Protein AF-A0A8D2EGF4-F1 (afdb_monomer)

Structure (mmCIF, N/CA/C/O backbone):
data_AF-A0A8D2EGF4-F1
#
_entry.id   AF-A0A8D2EGF4-F1
#
loop_
_atom_site.group_PDB
_atom_site.id
_atom_site.type_symbol
_atom_site.label_atom_id
_atom_site.label_alt_id
_atom_site.label_comp_id
_atom_site.label_asym_id
_atom_site.label_entity_id
_atom_site.label_seq_id
_atom_site.pdbx_PDB_ins_code
_atom_site.Cartn_x
_atom_site.Cartn_y
_atom_sit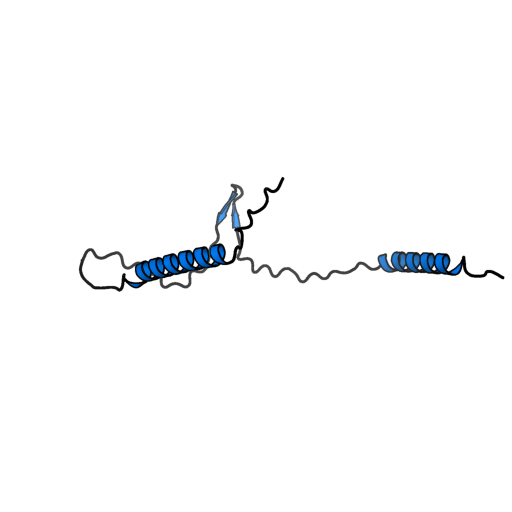e.Cartn_z
_atom_site.occupancy
_atom_site.B_iso_or_equiv
_atom_site.auth_seq_id
_atom_site.auth_comp_id
_atom_site.auth_asym_id
_atom_site.auth_atom_id
_atom_site.pdbx_PDB_model_num
ATOM 1 N N . MET A 1 1 ? 40.055 16.954 -47.956 1.00 36.88 1 MET A N 1
ATOM 2 C CA . MET A 1 1 ? 40.302 15.577 -47.467 1.00 36.88 1 MET A CA 1
ATOM 3 C C . MET A 1 1 ? 39.414 15.305 -46.254 1.00 36.88 1 MET A C 1
ATOM 5 O O . MET A 1 1 ? 39.723 15.766 -45.166 1.00 36.88 1 MET A O 1
ATOM 9 N N . ALA A 1 2 ? 38.279 14.625 -46.440 1.00 45.50 2 ALA A N 1
ATOM 10 C CA . ALA A 1 2 ? 37.296 14.363 -45.385 1.00 45.50 2 ALA A CA 1
ATOM 11 C C . ALA A 1 2 ? 37.440 12.921 -44.859 1.00 45.50 2 ALA A C 1
ATOM 13 O O . ALA A 1 2 ? 36.953 11.975 -45.468 1.00 45.50 2 ALA A O 1
ATOM 14 N N . ARG A 1 3 ? 38.132 12.740 -43.727 1.00 55.69 3 ARG A N 1
ATOM 15 C CA . ARG A 1 3 ? 38.273 11.448 -43.023 1.00 55.69 3 ARG A CA 1
ATOM 16 C C . ARG A 1 3 ? 37.554 11.492 -41.672 1.00 55.69 3 ARG A C 1
ATOM 18 O O . ARG A 1 3 ? 38.201 11.510 -40.631 1.00 55.69 3 ARG A O 1
ATOM 25 N N . ARG A 1 4 ? 36.220 11.557 -41.662 1.00 57.72 4 ARG A N 1
ATOM 26 C CA . ARG A 1 4 ? 35.423 11.547 -40.413 1.00 57.72 4 ARG A CA 1
ATOM 27 C C . ARG A 1 4 ? 34.019 10.935 -40.587 1.00 57.72 4 ARG A C 1
ATOM 29 O O . ARG A 1 4 ? 33.061 11.454 -40.043 1.00 57.72 4 ARG A O 1
ATOM 36 N N . VAL A 1 5 ? 33.865 9.846 -41.346 1.00 54.44 5 VAL A N 1
ATOM 37 C CA . VAL A 1 5 ? 32.563 9.127 -41.439 1.00 54.44 5 VAL A CA 1
ATOM 38 C C . VAL A 1 5 ? 32.660 7.652 -41.009 1.00 54.44 5 VAL A C 1
ATOM 40 O O . VAL A 1 5 ? 31.657 7.042 -40.656 1.00 54.44 5 VAL A O 1
ATOM 43 N N . GLY A 1 6 ? 33.869 7.084 -40.926 1.00 60.53 6 GLY A N 1
ATOM 44 C CA . GLY A 1 6 ? 34.075 5.698 -40.475 1.00 60.53 6 GLY A CA 1
ATOM 45 C C . GLY A 1 6 ? 34.224 5.526 -38.959 1.00 60.53 6 GLY A C 1
ATOM 46 O O . GLY A 1 6 ? 33.801 4.515 -38.417 1.00 60.53 6 GLY A O 1
ATOM 47 N N . GLY A 1 7 ? 34.784 6.518 -38.255 1.00 65.44 7 GLY A N 1
ATOM 48 C CA . GLY A 1 7 ? 35.159 6.377 -36.840 1.00 65.44 7 GLY A CA 1
ATOM 49 C C . GLY A 1 7 ? 33.972 6.136 -35.906 1.00 65.44 7 GLY A C 1
ATOM 50 O O . GLY A 1 7 ? 34.000 5.202 -35.122 1.00 65.44 7 GLY A O 1
ATOM 51 N N . ALA A 1 8 ? 32.896 6.916 -36.035 1.00 71.69 8 ALA A N 1
ATOM 52 C CA . ALA A 1 8 ? 31.716 6.769 -35.178 1.00 71.69 8 ALA A CA 1
ATOM 53 C C . ALA A 1 8 ? 30.993 5.424 -35.379 1.00 71.69 8 ALA A C 1
ATOM 55 O O . ALA A 1 8 ? 30.548 4.814 -34.411 1.00 71.69 8 ALA A O 1
ATOM 56 N N . ARG A 1 9 ? 30.928 4.924 -36.623 1.00 79.81 9 ARG A N 1
ATOM 57 C CA . ARG A 1 9 ? 30.349 3.605 -36.930 1.00 79.81 9 ARG A CA 1
ATOM 58 C C . ARG A 1 9 ? 31.208 2.467 -36.385 1.00 79.81 9 ARG A C 1
ATOM 60 O O . ARG A 1 9 ? 30.665 1.523 -35.827 1.00 79.81 9 ARG A O 1
ATOM 67 N N . LEU A 1 10 ? 32.532 2.577 -36.502 1.00 83.44 10 LEU A N 1
ATOM 68 C CA . LEU A 1 10 ? 33.465 1.596 -35.944 1.00 83.44 10 LEU A CA 1
ATOM 69 C C . LEU A 1 10 ? 33.409 1.571 -34.413 1.00 83.44 10 LEU A C 1
ATOM 71 O O . LEU A 1 10 ? 33.353 0.495 -33.832 1.00 83.44 10 LEU A O 1
ATOM 75 N N . LEU A 1 11 ? 33.351 2.737 -33.764 1.00 85.50 11 LEU A N 1
ATOM 76 C CA . LEU A 1 11 ? 33.212 2.844 -32.308 1.00 85.50 11 LEU A CA 1
ATOM 77 C C . LEU A 1 11 ? 31.878 2.270 -31.820 1.00 85.50 11 LEU A C 1
ATOM 79 O O . LEU A 1 11 ? 31.856 1.522 -30.850 1.00 85.50 11 LEU A O 1
ATOM 83 N N . SER A 1 12 ? 30.779 2.572 -32.514 1.00 85.44 12 SER A N 1
ATOM 84 C CA . SER A 1 12 ? 29.458 2.019 -32.197 1.00 85.44 12 SER A CA 1
ATOM 85 C C . SER A 1 12 ? 29.416 0.499 -32.380 1.00 85.44 12 SER A C 1
ATOM 87 O O . SER A 1 12 ? 28.913 -0.203 -31.507 1.00 85.44 12 SER A O 1
ATOM 89 N N . SER A 1 13 ? 30.002 -0.018 -33.463 1.00 88.50 13 SER A N 1
ATOM 90 C CA . SER A 1 13 ? 30.112 -1.459 -33.699 1.00 88.50 13 SER A CA 1
ATOM 91 C C . SER A 1 13 ? 30.983 -2.149 -32.649 1.00 88.50 13 SER A C 1
ATOM 93 O O . SER A 1 13 ? 30.640 -3.242 -32.208 1.00 88.50 13 SER A O 1
ATOM 95 N N . LEU A 1 14 ? 32.095 -1.529 -32.247 1.00 90.94 14 LEU A N 1
ATOM 96 C CA . LEU A 1 14 ? 32.994 -2.068 -31.228 1.00 90.94 14 LEU A CA 1
ATOM 97 C C . LEU A 1 14 ? 32.332 -2.075 -29.845 1.00 90.94 14 LEU A C 1
ATOM 99 O O . LEU A 1 14 ? 32.465 -3.050 -29.114 1.00 90.94 14 LEU A O 1
ATOM 103 N N . LEU A 1 15 ? 31.584 -1.021 -29.510 1.00 89.88 15 LEU A N 1
ATOM 104 C CA . LEU A 1 15 ? 30.815 -0.940 -28.270 1.00 89.88 15 LEU A CA 1
ATOM 105 C C . LEU A 1 15 ? 29.725 -2.016 -28.223 1.00 89.88 15 LEU A C 1
ATOM 107 O O . LEU A 1 15 ? 29.614 -2.724 -27.229 1.00 89.88 15 LEU A O 1
ATOM 111 N N . LEU A 1 16 ? 28.961 -2.176 -29.309 1.00 88.12 16 LEU A N 1
ATOM 112 C CA . LEU A 1 16 ? 27.941 -3.221 -29.405 1.00 88.12 16 LEU A CA 1
ATOM 113 C C . LEU A 1 16 ? 28.569 -4.613 -29.257 1.00 88.12 16 LEU A C 1
ATOM 115 O O . LEU A 1 16 ? 28.081 -5.427 -28.480 1.00 88.12 16 LEU A O 1
ATOM 119 N N . PHE A 1 17 ? 29.687 -4.863 -29.941 1.00 87.69 17 PHE A N 1
ATOM 120 C CA . PHE A 1 17 ? 30.429 -6.115 -29.819 1.00 87.69 17 PHE A CA 1
ATOM 121 C C . PHE A 1 17 ? 30.912 -6.373 -28.383 1.00 87.69 17 PHE A C 1
ATOM 123 O O . PHE A 1 17 ? 30.782 -7.491 -27.894 1.00 87.69 17 PHE A O 1
A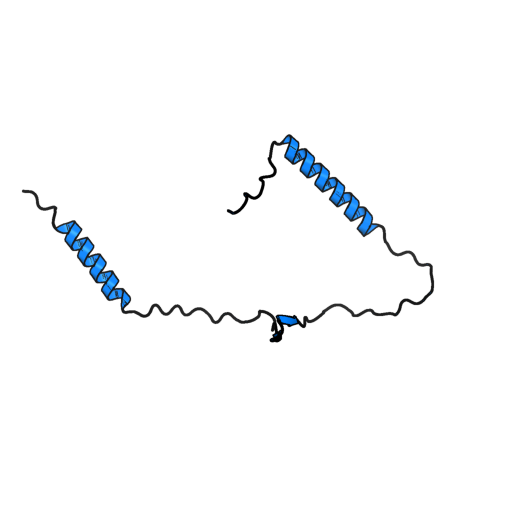TOM 130 N N . ALA A 1 18 ? 31.411 -5.349 -27.685 1.00 86.31 18 ALA A N 1
ATOM 131 C CA . ALA A 1 18 ? 31.839 -5.463 -26.293 1.00 86.31 18 ALA A CA 1
ATOM 132 C C . ALA A 1 18 ? 30.676 -5.793 -25.341 1.00 86.31 18 ALA A C 1
ATOM 134 O O . ALA A 1 18 ? 30.851 -6.616 -24.448 1.00 86.31 18 ALA A O 1
ATOM 135 N N . LEU A 1 19 ? 29.491 -5.202 -25.546 1.00 83.81 19 LEU A N 1
ATOM 136 C CA . LEU A 1 19 ? 28.291 -5.527 -24.765 1.00 83.81 19 LEU A CA 1
ATOM 137 C C . LEU A 1 19 ? 27.855 -6.978 -25.004 1.00 83.81 19 LEU A C 1
ATOM 139 O O . LEU A 1 19 ? 27.660 -7.716 -24.046 1.00 83.81 19 LEU A O 1
ATOM 143 N N . LEU A 1 20 ? 27.782 -7.41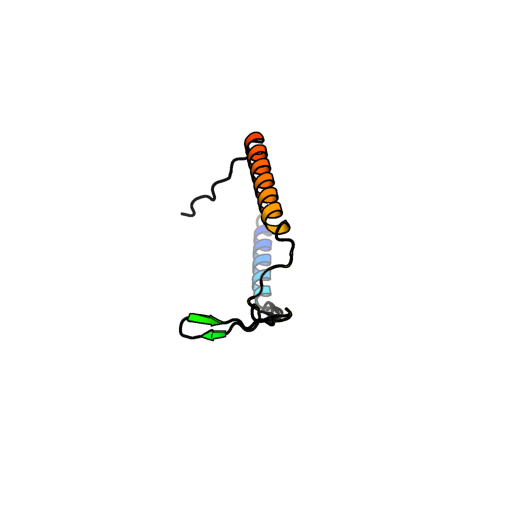6 -26.264 1.00 82.50 20 LEU A N 1
ATOM 144 C CA . LEU A 1 20 ? 27.416 -8.798 -26.599 1.00 82.50 20 LEU A CA 1
ATOM 145 C C . LEU A 1 20 ? 28.438 -9.816 -26.068 1.00 82.50 20 LEU A C 1
ATOM 147 O O . LEU A 1 20 ? 28.058 -10.904 -25.649 1.00 82.50 20 LEU A O 1
ATOM 151 N N . ALA A 1 21 ? 29.726 -9.468 -26.072 1.00 79.94 21 ALA A N 1
ATOM 152 C CA . ALA A 1 21 ? 30.773 -10.300 -25.488 1.00 79.94 21 ALA A CA 1
ATOM 153 C C . ALA A 1 21 ? 30.700 -10.343 -23.948 1.00 79.94 21 ALA A C 1
ATOM 155 O O . ALA A 1 21 ? 31.060 -11.358 -23.352 1.00 79.94 21 ALA A O 1
ATOM 156 N N . ALA A 1 22 ? 30.231 -9.269 -23.304 1.00 73.56 22 ALA A N 1
ATOM 157 C CA . ALA A 1 22 ? 30.065 -9.184 -21.852 1.00 73.56 22 ALA A CA 1
ATOM 158 C C . ALA A 1 22 ? 28.810 -9.919 -21.335 1.00 73.56 22 ALA A C 1
ATOM 160 O O . ALA A 1 22 ? 28.839 -10.442 -20.223 1.00 73.56 22 ALA A O 1
ATOM 161 N N . GLU A 1 23 ? 27.753 -10.034 -22.149 1.00 62.72 23 GLU A N 1
ATOM 162 C CA . GLU A 1 23 ? 26.503 -10.772 -21.853 1.00 62.72 23 GLU A CA 1
ATOM 163 C C . GLU A 1 23 ? 26.694 -12.297 -21.673 1.00 62.72 23 GLU A C 1
ATOM 165 O O . GLU A 1 23 ? 25.748 -13.023 -21.379 1.00 62.72 23 GLU A O 1
ATOM 170 N N . VAL A 1 24 ? 27.919 -12.815 -21.820 1.00 59.03 24 VAL A N 1
ATOM 171 C CA . VAL A 1 24 ? 28.247 -14.231 -21.564 1.00 59.03 24 VAL A CA 1
ATOM 172 C C . VAL A 1 24 ? 28.569 -14.495 -20.084 1.00 59.03 24 VAL A C 1
ATOM 174 O O . VAL A 1 24 ? 28.649 -15.649 -19.662 1.00 59.03 24 VAL A O 1
ATOM 177 N N . ALA A 1 25 ? 28.717 -13.456 -19.257 1.00 61.91 25 ALA A N 1
ATOM 178 C CA . ALA A 1 25 ? 28.828 -13.635 -17.816 1.00 61.91 25 ALA A CA 1
ATOM 179 C C . ALA A 1 25 ? 27.418 -13.746 -17.209 1.00 61.91 25 ALA A C 1
ATOM 181 O O . ALA A 1 25 ? 26.659 -12.779 -17.297 1.00 61.91 25 ALA A O 1
ATOM 182 N N . PRO A 1 26 ? 27.040 -14.875 -16.571 1.00 58.28 26 PRO A N 1
ATOM 183 C CA . PRO A 1 26 ? 25.824 -14.911 -15.778 1.00 58.28 26 PRO A CA 1
ATOM 184 C C . PRO A 1 26 ? 25.990 -13.855 -14.693 1.00 58.28 26 PRO A C 1
ATOM 186 O O . PRO A 1 26 ? 26.836 -13.986 -13.808 1.00 58.28 26 PRO A O 1
ATOM 189 N N . LEU A 1 27 ? 25.228 -12.773 -14.806 1.00 61.19 27 LEU A N 1
ATOM 190 C CA . LEU A 1 27 ? 25.170 -11.735 -13.798 1.00 61.19 27 LEU A CA 1
ATOM 191 C C . LEU A 1 27 ? 24.529 -12.385 -12.574 1.00 61.19 27 LEU A C 1
ATOM 193 O O . LEU A 1 27 ? 23.306 -12.451 -12.458 1.00 61.19 27 LEU A O 1
ATOM 197 N N . SER A 1 28 ? 25.373 -12.982 -11.727 1.00 63.25 28 SER A N 1
ATOM 198 C CA . SER A 1 28 ? 24.983 -13.634 -10.488 1.00 63.25 28 SER A CA 1
ATOM 199 C C . SER A 1 28 ? 24.482 -12.535 -9.566 1.00 63.25 28 SER A C 1
ATOM 201 O O . SER A 1 28 ? 25.225 -11.980 -8.756 1.00 63.25 28 SER A O 1
ATOM 203 N N . TRP A 1 29 ? 23.217 -12.163 -9.748 1.00 63.41 29 TRP A N 1
ATOM 204 C CA . TRP A 1 29 ? 22.445 -11.487 -8.729 1.00 63.41 29 TRP A CA 1
ATOM 205 C C . TRP A 1 29 ? 22.329 -12.480 -7.588 1.00 63.41 29 TRP A C 1
ATOM 207 O O . TRP A 1 29 ? 21.390 -13.270 -7.518 1.00 63.41 29 TRP A O 1
ATOM 217 N N . ASP A 1 30 ? 23.337 -12.464 -6.725 1.00 64.50 30 ASP A N 1
ATOM 218 C CA . ASP A 1 30 ? 23.304 -13.155 -5.452 1.00 64.50 30 ASP A CA 1
ATOM 219 C C . ASP A 1 30 ? 22.365 -12.332 -4.569 1.00 64.50 30 ASP A C 1
ATOM 221 O O . ASP A 1 30 ? 22.758 -11.463 -3.787 1.00 64.50 30 ASP A O 1
ATOM 225 N N . LEU A 1 31 ? 21.071 -12.483 -4.851 1.00 63.75 31 LEU A N 1
ATOM 226 C CA . LEU A 1 31 ? 20.014 -11.869 -4.083 1.00 63.75 31 LEU A CA 1
ATOM 227 C C . LEU A 1 31 ? 20.115 -12.509 -2.698 1.00 63.75 31 LEU A C 1
ATOM 229 O O . LEU A 1 31 ? 19.941 -13.725 -2.602 1.00 63.75 31 LEU A O 1
ATOM 233 N N . PRO A 1 32 ? 20.429 -11.748 -1.632 1.00 64.56 32 PRO A N 1
ATOM 234 C CA . PRO A 1 32 ? 20.472 -12.336 -0.309 1.00 64.56 32 PRO A CA 1
ATOM 235 C C . PRO A 1 32 ? 19.099 -12.940 -0.051 1.00 64.56 32 PRO A C 1
ATOM 237 O O . PRO A 1 32 ? 18.092 -12.232 -0.152 1.00 64.56 32 PRO A O 1
ATOM 240 N N . GLU A 1 33 ? 19.087 -14.247 0.227 1.00 61.41 33 GLU A N 1
ATOM 241 C CA . GLU A 1 33 ? 17.899 -15.022 0.574 1.00 61.41 33 GLU A CA 1
ATOM 242 C C . GLU A 1 33 ? 16.981 -14.129 1.415 1.00 61.41 33 GLU A C 1
ATOM 244 O O . GLU A 1 33 ? 17.434 -13.640 2.463 1.00 61.41 33 GLU A O 1
ATOM 249 N N . PRO A 1 34 ? 15.743 -13.830 0.969 1.00 60.84 34 PRO A N 1
ATOM 250 C CA . PRO A 1 34 ? 14.835 -13.010 1.745 1.00 60.84 34 PRO A CA 1
ATOM 251 C C . PRO A 1 34 ? 14.618 -13.746 3.059 1.00 60.84 34 PRO A C 1
ATOM 253 O O . PRO A 1 34 ? 13.870 -14.720 3.120 1.00 60.84 34 PRO A O 1
ATOM 256 N N . ARG A 1 35 ? 15.345 -13.320 4.104 1.00 55.88 35 ARG A N 1
ATOM 257 C CA . ARG A 1 35 ? 15.291 -13.893 5.447 1.00 55.88 35 ARG A CA 1
ATOM 258 C C . ARG A 1 35 ? 13.844 -13.780 5.861 1.00 55.88 35 ARG A C 1
ATOM 260 O O . ARG A 1 35 ? 13.379 -12.704 6.228 1.00 55.88 35 ARG A O 1
ATOM 267 N N . ASN A 1 36 ? 13.143 -14.894 5.713 1.00 56.19 36 ASN A N 1
ATOM 268 C CA . ASN A 1 36 ? 11.708 -15.027 5.834 1.00 56.19 36 ASN A CA 1
ATOM 269 C C . ASN A 1 36 ? 11.324 -14.901 7.315 1.00 56.19 36 ASN A C 1
ATOM 271 O O . ASN A 1 36 ? 10.955 -15.860 7.985 1.00 56.19 36 ASN A O 1
ATOM 275 N N . GLN A 1 37 ? 11.493 -13.691 7.845 1.00 55.03 37 GLN A N 1
ATOM 276 C CA . GLN A 1 37 ? 10.969 -13.227 9.122 1.00 55.03 37 GLN A CA 1
ATOM 277 C C . GLN A 1 37 ? 9.545 -12.678 8.945 1.00 55.03 37 GLN A C 1
ATOM 279 O O . GLN A 1 37 ? 8.995 -12.079 9.866 1.00 55.03 37 GLN A O 1
ATOM 284 N N . ALA A 1 38 ? 8.920 -12.881 7.780 1.00 54.09 38 ALA A N 1
ATOM 285 C CA . ALA A 1 38 ? 7.485 -12.712 7.638 1.00 54.09 38 ALA A CA 1
ATOM 286 C C . ALA A 1 38 ? 6.829 -13.835 8.454 1.00 54.09 38 ALA A C 1
ATOM 288 O O . ALA A 1 38 ? 6.829 -14.999 8.055 1.00 54.09 38 ALA A O 1
ATOM 289 N N . GLY A 1 39 ? 6.369 -13.496 9.662 1.00 57.84 39 GLY A N 1
ATOM 290 C CA . GLY A 1 39 ? 5.848 -14.448 10.640 1.00 57.84 39 GLY A CA 1
ATOM 291 C C . GLY A 1 39 ? 4.900 -15.452 9.993 1.00 57.84 39 GLY A C 1
ATOM 292 O O . GLY A 1 39 ? 3.876 -15.053 9.466 1.00 57.84 39 GLY A O 1
ATOM 293 N N . LYS A 1 40 ? 5.283 -16.734 10.021 1.00 62.22 40 LYS A N 1
ATOM 294 C CA . LYS A 1 40 ? 4.627 -17.924 9.447 1.00 62.22 40 LYS A CA 1
ATOM 295 C C . LYS A 1 40 ? 3.114 -17.768 9.219 1.00 62.22 40 LYS A C 1
ATOM 297 O O . LYS A 1 40 ? 2.306 -18.238 10.021 1.00 62.22 40 LYS A O 1
ATOM 302 N N . ILE A 1 41 ? 2.732 -17.147 8.106 1.00 63.56 41 ILE A N 1
ATOM 303 C CA . ILE A 1 41 ? 1.334 -17.009 7.710 1.00 63.56 41 ILE A CA 1
ATOM 304 C C . ILE A 1 41 ? 0.918 -18.343 7.090 1.00 63.56 41 ILE A C 1
ATOM 306 O O . ILE A 1 41 ? 1.364 -18.700 6.000 1.00 63.56 41 ILE A O 1
ATOM 310 N N . ARG A 1 42 ? 0.098 -19.123 7.803 1.00 65.88 42 ARG A N 1
ATOM 311 C CA . ARG A 1 42 ? -0.453 -20.378 7.274 1.00 65.88 42 ARG A CA 1
ATOM 312 C C . ARG A 1 42 ? -1.770 -20.076 6.565 1.00 65.88 42 ARG A C 1
ATOM 314 O O . ARG A 1 42 ? -2.720 -19.608 7.191 1.00 65.88 42 ARG A O 1
ATOM 321 N N . VAL A 1 43 ? -1.822 -20.367 5.269 1.00 64.25 43 VAL A N 1
ATOM 322 C CA . VAL A 1 43 ? -3.029 -20.234 4.443 1.00 64.25 43 VAL A CA 1
ATOM 323 C C . VAL A 1 43 ? -3.702 -21.603 4.343 1.00 64.25 43 VAL A C 1
ATOM 325 O O . VAL A 1 43 ? -3.068 -22.578 3.943 1.00 64.25 43 VAL A O 1
ATOM 328 N N . HIS A 1 44 ? -4.977 -21.701 4.720 1.00 71.62 44 HIS A N 1
ATOM 329 C CA . HIS A 1 44 ? -5.765 -22.918 4.515 1.00 71.62 44 HIS A CA 1
ATOM 330 C C . HIS A 1 44 ? -6.258 -22.979 3.053 1.00 71.62 44 HIS A C 1
ATOM 332 O O . HIS A 1 44 ? -6.680 -21.945 2.537 1.00 71.62 44 HIS A O 1
ATOM 338 N N . PRO A 1 45 ? -6.343 -24.151 2.389 1.00 73.25 45 PRO A N 1
ATOM 339 C CA . PRO A 1 45 ? -6.812 -24.280 0.994 1.00 73.25 45 PRO A CA 1
ATOM 340 C C . PRO A 1 45 ? -8.260 -23.811 0.733 1.00 73.25 45 PRO A C 1
ATOM 342 O O . PRO A 1 45 ? -8.699 -23.758 -0.406 1.00 73.25 45 PRO A O 1
ATOM 345 N N . ARG A 1 46 ? -9.003 -23.440 1.785 1.00 79.94 46 ARG A N 1
ATOM 346 C CA . ARG A 1 46 ? -10.330 -22.795 1.702 1.00 79.94 46 ARG A CA 1
ATOM 347 C C . ARG A 1 46 ? -10.253 -21.260 1.636 1.00 79.94 46 ARG A C 1
ATOM 349 O O . ARG A 1 46 ? -11.283 -20.608 1.712 1.00 79.94 46 ARG A O 1
ATOM 356 N N . GLY A 1 47 ? -9.049 -20.690 1.577 1.00 79.94 47 GLY A N 1
ATOM 357 C CA . GLY A 1 47 ? -8.813 -19.243 1.591 1.00 79.94 47 GLY A CA 1
ATOM 358 C C . GLY A 1 47 ? -8.768 -18.608 2.986 1.00 79.94 47 GLY A C 1
ATOM 359 O O . GLY A 1 47 ? -8.537 -17.410 3.098 1.00 79.94 47 GLY A O 1
ATOM 360 N N . ASN A 1 48 ? -8.946 -19.383 4.062 1.00 77.56 48 ASN A N 1
ATOM 361 C CA . ASN A 1 48 ? -8.923 -18.838 5.420 1.00 77.56 48 ASN A CA 1
ATOM 362 C C . ASN A 1 48 ? -7.484 -18.614 5.900 1.00 77.56 48 ASN A C 1
ATOM 364 O O . ASN A 1 48 ? -6.661 -19.537 5.885 1.00 77.56 48 ASN A O 1
ATOM 368 N N . LEU A 1 49 ? -7.214 -17.397 6.372 1.00 73.38 49 LEU A N 1
ATOM 369 C 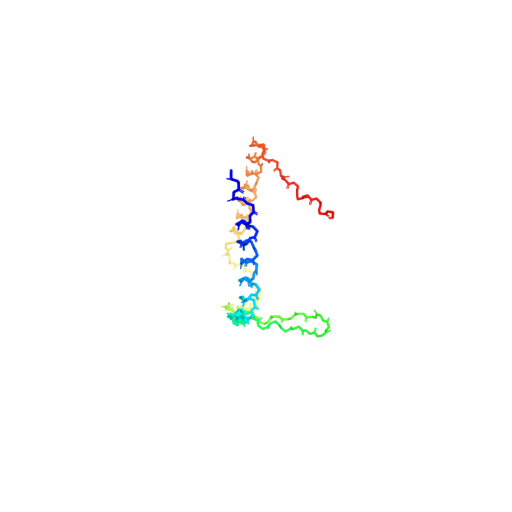CA . LEU A 1 49 ? -5.916 -16.970 6.877 1.00 73.38 49 LEU A CA 1
ATOM 370 C C . LEU A 1 49 ? -5.904 -16.933 8.402 1.00 73.38 49 LEU A C 1
ATOM 372 O O . LEU A 1 49 ? -6.770 -16.306 9.007 1.00 73.38 49 LEU A O 1
ATOM 376 N N . TRP A 1 50 ? -4.901 -17.555 9.020 1.00 65.88 50 TRP A N 1
ATOM 377 C CA . TRP A 1 50 ? -4.709 -17.485 10.467 1.00 65.88 50 TRP A CA 1
ATOM 378 C C . TRP A 1 50 ? -3.264 -17.105 10.774 1.00 65.88 50 TRP A C 1
ATOM 380 O O . TRP A 1 50 ? -2.323 -17.731 10.281 1.00 65.88 50 TRP A O 1
ATOM 390 N N . ALA A 1 51 ? -3.093 -16.081 11.606 1.00 72.19 51 ALA A N 1
ATOM 391 C CA . ALA A 1 51 ? -1.800 -15.641 12.105 1.00 72.19 51 ALA A CA 1
ATOM 392 C C . ALA A 1 51 ? -1.775 -15.818 13.626 1.00 72.19 51 ALA A C 1
ATOM 394 O O . ALA A 1 51 ? -2.588 -15.241 14.346 1.00 72.19 51 ALA A O 1
ATOM 395 N N . THR A 1 52 ? -0.846 -16.630 14.126 1.00 72.50 52 THR A N 1
ATOM 396 C CA . THR A 1 52 ? -0.594 -16.753 15.565 1.00 72.50 52 THR A CA 1
ATOM 397 C C . THR A 1 52 ? 0.503 -15.763 15.941 1.00 72.50 52 THR A C 1
ATOM 399 O O . THR A 1 52 ? 1.672 -15.995 15.638 1.00 72.50 52 THR A O 1
ATOM 402 N N . GLY A 1 53 ? 0.132 -14.645 16.564 1.00 77.19 53 GLY A N 1
ATOM 403 C CA . GLY A 1 53 ? 1.079 -13.678 17.121 1.00 77.19 53 GLY A CA 1
ATOM 404 C C . GLY A 1 53 ? 1.416 -13.994 18.578 1.00 77.19 53 GLY A C 1
ATOM 405 O O . GLY A 1 53 ? 0.569 -14.477 19.330 1.00 77.19 53 GLY A O 1
ATOM 406 N N . HIS A 1 54 ? 2.645 -13.702 19.000 1.00 75.44 54 HIS A N 1
ATOM 407 C CA . HIS A 1 54 ? 3.000 -13.727 20.416 1.00 75.44 54 HIS A CA 1
ATOM 408 C C . HIS A 1 54 ? 2.428 -12.474 21.096 1.00 75.44 54 HIS A C 1
ATOM 410 O O . HIS A 1 54 ? 2.918 -11.365 20.895 1.00 75.44 54 HIS A O 1
ATOM 416 N N . PHE A 1 55 ? 1.348 -12.635 21.864 1.00 72.25 55 PHE A N 1
ATOM 417 C CA . PHE A 1 55 ? 0.769 -11.544 22.645 1.00 72.25 55 PHE A CA 1
ATOM 418 C C . PHE A 1 55 ? 1.586 -11.339 23.927 1.00 72.25 55 PHE A C 1
ATOM 420 O O . PHE A 1 55 ? 1.516 -12.154 24.842 1.00 72.25 55 PHE A O 1
ATOM 427 N N . MET A 1 56 ? 2.341 -10.241 23.988 1.00 68.12 56 MET A N 1
ATOM 428 C CA . MET A 1 56 ? 3.190 -9.861 25.130 1.00 68.12 56 MET A CA 1
ATOM 429 C C . MET A 1 56 ? 2.438 -9.125 26.255 1.00 68.12 56 MET A C 1
ATOM 431 O O . MET A 1 56 ? 3.053 -8.647 27.207 1.00 68.12 56 MET A O 1
ATOM 435 N N . GLY A 1 57 ? 1.112 -8.999 26.166 1.00 77.75 57 GLY A N 1
ATOM 436 C CA . GLY A 1 57 ? 0.312 -8.390 27.226 1.00 77.75 57 GLY A CA 1
ATOM 437 C C . GLY A 1 57 ? 0.075 -9.350 28.394 1.00 77.75 57 GLY A C 1
ATOM 438 O O . GLY A 1 57 ? -0.077 -10.560 28.213 1.00 77.75 57 GLY A O 1
ATOM 439 N N . LYS A 1 58 ? -0.020 -8.809 29.612 1.00 73.88 58 LYS A N 1
ATOM 440 C CA . LYS A 1 58 ? -0.579 -9.538 30.758 1.00 73.88 58 LYS A CA 1
ATOM 441 C C . LYS A 1 58 ? -2.039 -9.853 30.411 1.00 73.88 58 LYS A C 1
ATOM 443 O O . LYS A 1 58 ? -2.845 -8.935 30.288 1.00 73.88 58 LYS A O 1
ATOM 448 N N . LYS A 1 59 ? -2.381 -11.128 30.200 1.00 67.62 59 LYS A N 1
ATOM 449 C CA . LYS A 1 59 ? -3.772 -11.574 30.031 1.00 67.62 59 LYS A CA 1
ATOM 450 C C . LYS A 1 59 ? -4.504 -11.406 31.367 1.00 67.62 59 LYS A C 1
ATOM 452 O O . LYS A 1 59 ? -4.645 -12.367 32.112 1.00 67.62 59 LYS A O 1
ATOM 457 N N . SER A 1 60 ? -4.900 -10.182 31.703 1.00 63.81 60 SER A N 1
ATOM 458 C CA . SER A 1 60 ? -5.817 -9.945 32.813 1.00 63.81 60 SER A CA 1
ATOM 459 C C . SER A 1 60 ? -7.226 -10.237 32.313 1.00 63.81 60 SER A C 1
ATOM 461 O O . SER A 1 60 ? -7.851 -9.409 31.656 1.00 63.81 60 SER A O 1
ATOM 463 N N . LEU A 1 61 ? -7.684 -11.458 32.559 1.00 61.25 61 LEU A N 1
ATOM 464 C CA . LEU A 1 61 ? -9.102 -11.755 32.689 1.00 61.25 61 LEU A CA 1
ATOM 465 C C . LEU A 1 61 ? -9.326 -12.041 34.170 1.00 61.25 61 LEU A C 1
ATOM 467 O O . LEU A 1 61 ? -9.447 -13.190 34.579 1.00 61.25 61 LEU A O 1
ATOM 471 N N . GLU A 1 62 ? -9.322 -10.985 34.980 1.00 63.75 62 GLU A N 1
ATOM 472 C CA . GLU A 1 62 ? -10.180 -11.014 36.160 1.00 63.75 62 GLU A CA 1
ATOM 473 C C . GLU A 1 62 ? -11.617 -10.986 35.615 1.00 63.75 62 GLU A C 1
ATOM 475 O O . GLU A 1 62 ? -11.940 -10.089 34.822 1.00 63.75 62 GLU A O 1
ATOM 480 N N . PRO A 1 63 ? -12.461 -11.991 35.912 1.00 62.16 63 PRO A N 1
ATOM 481 C CA . PRO A 1 63 ? -13.870 -11.907 35.559 1.00 62.16 63 PRO A CA 1
ATOM 482 C C . PRO A 1 63 ? -14.437 -10.627 36.189 1.00 62.16 63 PRO A C 1
ATOM 484 O O . PRO A 1 63 ? -14.068 -10.304 37.316 1.00 62.16 63 PRO A O 1
ATOM 487 N N . PRO A 1 64 ? -15.308 -9.867 35.502 1.00 56.69 64 PRO A N 1
ATOM 488 C CA . PRO A 1 64 ? -15.910 -8.693 36.113 1.00 56.69 64 PRO A CA 1
ATOM 489 C C . PRO A 1 64 ? -16.677 -9.148 37.356 1.00 56.69 64 PRO A C 1
ATOM 491 O O . PRO A 1 64 ? -17.723 -9.791 37.251 1.00 56.69 64 PRO A O 1
ATOM 494 N N . SER A 1 65 ? -16.133 -8.847 38.537 1.00 56.41 65 SER A N 1
ATOM 495 C CA . SER A 1 65 ? -16.876 -9.005 39.774 1.00 56.41 65 SER A CA 1
ATOM 496 C C . SER A 1 65 ? -18.064 -8.035 39.699 1.00 56.41 65 SER A C 1
ATOM 498 O O . SER A 1 65 ? -17.900 -6.872 39.310 1.00 56.41 65 SER A O 1
ATOM 500 N N . PRO A 1 66 ? -19.295 -8.489 39.977 1.00 57.12 66 PRO A N 1
ATOM 501 C CA . PRO A 1 66 ? -20.445 -7.606 39.984 1.00 57.12 66 PRO A CA 1
ATOM 502 C C . PRO A 1 66 ? -20.405 -6.794 41.277 1.00 57.12 66 PRO A C 1
ATOM 504 O O . PRO A 1 66 ? -21.014 -7.166 42.276 1.00 57.12 66 PRO A O 1
ATOM 507 N N . SER A 1 67 ? -19.646 -5.701 41.305 1.00 47.06 67 SER A N 1
ATOM 508 C CA . SER A 1 67 ? -19.708 -4.732 42.401 1.00 47.06 67 SER A CA 1
ATOM 509 C C . SER A 1 67 ? -19.363 -3.327 41.896 1.00 47.06 67 SER A C 1
ATOM 511 O O . SER A 1 67 ? -18.281 -3.122 41.346 1.00 47.06 67 SER A O 1
ATOM 513 N N . PRO A 1 68 ? -20.292 -2.360 42.017 1.00 61.75 68 PRO A N 1
ATOM 514 C CA . PRO A 1 68 ? -20.100 -1.005 41.529 1.00 61.75 68 PRO A CA 1
ATOM 515 C C . PRO A 1 68 ? -19.253 -0.214 42.530 1.00 61.75 68 PRO A C 1
ATOM 517 O O . PRO A 1 68 ? -19.233 -0.550 43.710 1.00 61.75 68 PRO A O 1
ATOM 520 N N . LEU A 1 69 ? -18.680 0.897 42.058 1.00 64.50 69 LEU A N 1
ATOM 521 C CA . LEU A 1 69 ? -18.041 1.970 42.835 1.00 64.50 69 LEU A CA 1
ATOM 522 C C . LEU A 1 69 ? -16.509 1.870 42.950 1.00 64.50 69 LEU A C 1
ATOM 524 O O . LEU A 1 69 ? -15.960 1.116 43.743 1.00 64.50 69 LEU A O 1
ATOM 528 N N . GLY A 1 70 ? -15.822 2.713 42.173 1.00 47.16 70 GLY A N 1
ATOM 529 C CA . GLY A 1 70 ? -14.375 2.904 42.281 1.00 47.16 70 GLY A 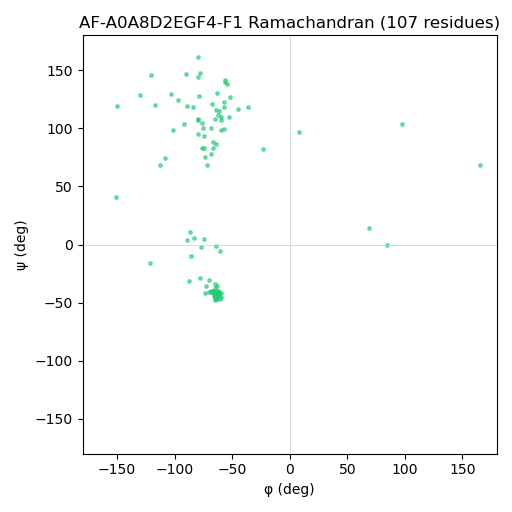CA 1
ATOM 530 C C . GLY A 1 70 ? -13.762 3.622 41.081 1.00 47.16 70 GLY A C 1
ATOM 531 O O . GLY A 1 70 ? -13.068 3.010 40.284 1.00 47.16 70 GLY A O 1
ATOM 532 N N . THR A 1 71 ? -14.081 4.910 40.928 1.00 55.28 71 THR A N 1
ATOM 533 C CA . THR A 1 71 ? -13.293 5.961 40.245 1.00 55.28 71 THR A CA 1
ATOM 534 C C . THR A 1 71 ? -12.032 5.517 39.471 1.00 55.28 71 T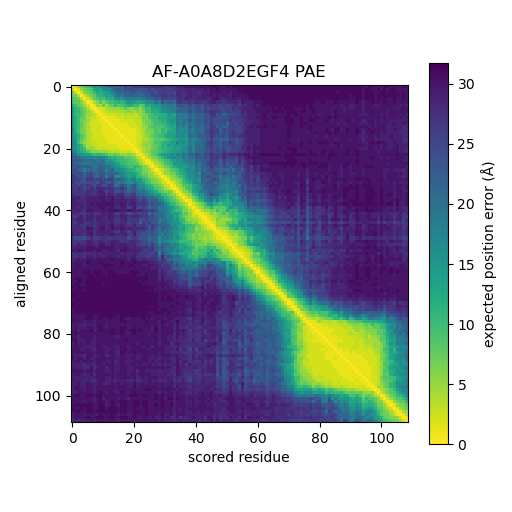HR A C 1
ATOM 536 O O . THR A 1 71 ? -10.945 5.440 40.041 1.00 55.28 71 THR A O 1
ATOM 539 N N . ALA A 1 72 ? -12.150 5.330 38.152 1.00 51.75 72 ALA A N 1
ATOM 540 C CA . ALA A 1 72 ? -11.026 5.233 37.212 1.00 51.75 72 ALA A CA 1
ATOM 541 C C . ALA A 1 72 ? -11.144 6.346 36.145 1.00 51.75 72 ALA A C 1
ATOM 543 O O . ALA A 1 72 ? -12.267 6.725 35.797 1.00 51.75 72 ALA A O 1
ATOM 544 N N . PRO A 1 73 ? -10.032 6.915 35.632 1.00 53.09 73 PRO A N 1
ATOM 545 C CA . PRO A 1 73 ? -10.051 8.127 34.812 1.00 53.09 73 PRO A CA 1
ATOM 546 C C . PRO A 1 73 ? -10.571 7.847 33.393 1.00 53.09 73 PRO A C 1
ATOM 548 O O . PRO A 1 73 ? -9.818 7.693 32.437 1.00 53.09 73 PRO A O 1
ATOM 551 N N . HIS A 1 74 ? -11.895 7.824 33.248 1.00 52.62 74 HIS A N 1
ATOM 552 C CA . HIS A 1 74 ? -12.599 7.825 31.961 1.00 52.62 74 HIS A CA 1
ATOM 553 C C . HIS A 1 74 ? -12.592 9.202 31.266 1.00 52.62 74 HIS A C 1
ATOM 555 O O . HIS A 1 74 ? -13.218 9.367 30.219 1.00 52.62 74 HIS A O 1
ATOM 561 N N . THR A 1 75 ? -11.884 10.185 31.831 1.00 55.47 75 THR A N 1
ATOM 562 C CA . THR A 1 75 ? -11.728 11.540 31.285 1.00 55.47 75 THR A CA 1
ATOM 563 C C . THR A 1 75 ? -10.801 11.564 30.067 1.00 55.47 75 THR A C 1
ATOM 565 O O . THR A 1 75 ? -11.098 12.220 29.077 1.00 55.47 75 THR A O 1
ATOM 568 N N . SER A 1 76 ? -9.747 10.744 30.032 1.00 63.75 76 SER A N 1
ATOM 569 C CA . SER A 1 76 ? -8.696 10.895 29.014 1.00 63.75 76 SER A CA 1
ATOM 570 C C . SER A 1 76 ? -9.154 10.643 27.572 1.00 63.75 76 SER A C 1
ATOM 572 O O . SER A 1 76 ? -8.799 11.407 26.681 1.00 63.75 76 SER A O 1
ATOM 574 N N . LEU A 1 77 ? -9.965 9.611 27.309 1.00 73.31 77 LEU A N 1
ATOM 575 C CA . LEU A 1 77 ? -10.309 9.227 25.932 1.00 73.31 77 LEU A CA 1
ATOM 576 C C . LEU A 1 77 ? -11.294 10.201 25.281 1.00 73.31 77 LEU A C 1
ATOM 578 O O . LEU A 1 77 ? -11.154 10.526 24.100 1.00 73.31 77 LEU A O 1
ATOM 582 N N . ARG A 1 78 ? -12.310 10.654 26.026 1.00 76.75 78 ARG A N 1
ATOM 583 C CA . ARG A 1 78 ? -13.281 11.618 25.492 1.00 76.75 78 ARG A CA 1
ATOM 584 C C . ARG A 1 78 ? -12.641 12.984 25.306 1.00 76.75 78 ARG A C 1
ATOM 586 O O . ARG A 1 78 ? -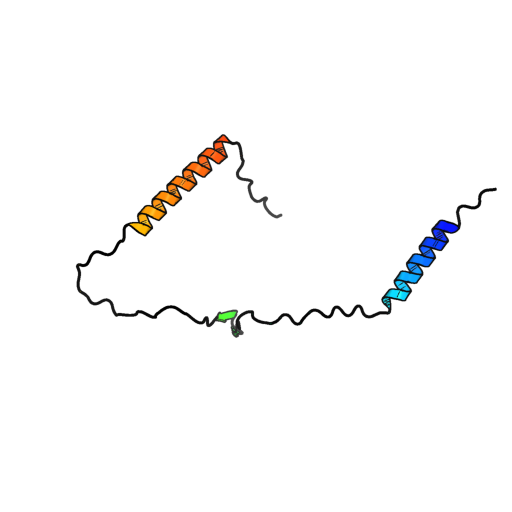12.843 13.574 24.248 1.00 76.75 78 ARG A O 1
ATOM 593 N N . ASP A 1 79 ? -11.811 13.412 26.247 1.00 78.00 79 ASP A N 1
ATOM 594 C CA . ASP A 1 79 ? -11.101 14.686 26.153 1.00 78.00 79 ASP A CA 1
ATOM 595 C C . ASP A 1 79 ? -10.081 14.663 25.003 1.00 78.00 79 ASP A C 1
ATOM 597 O O . ASP A 1 79 ? -10.057 15.578 24.182 1.00 78.00 79 ASP A O 1
ATOM 601 N N . GLN A 1 80 ? -9.349 13.557 24.826 1.00 83.12 80 GLN A N 1
ATOM 602 C CA . GLN A 1 80 ? -8.453 13.355 23.681 1.00 83.12 80 GLN A CA 1
ATOM 603 C C . GLN A 1 80 ? -9.211 13.351 22.346 1.00 83.12 80 GLN A C 1
ATOM 605 O O . GLN A 1 80 ? -8.743 13.917 21.357 1.00 83.12 80 GLN A O 1
ATOM 610 N N . ARG A 1 81 ? -10.396 12.730 22.293 1.00 84.94 81 ARG A N 1
ATOM 611 C CA . ARG A 1 81 ? -11.230 12.717 21.082 1.00 84.94 81 ARG A CA 1
ATOM 612 C C . ARG A 1 81 ? -11.746 14.115 20.741 1.00 84.94 81 ARG A C 1
ATOM 614 O O . ARG A 1 81 ? -11.769 14.477 19.565 1.00 84.94 81 ARG A O 1
ATOM 621 N N . LEU A 1 82 ? -12.145 14.890 21.748 1.00 88.69 82 LEU A N 1
ATOM 622 C CA . LEU A 1 82 ? -12.586 16.273 21.576 1.00 88.69 82 LEU A CA 1
ATOM 623 C C . LEU A 1 82 ? -11.431 17.161 21.104 1.00 88.69 82 LEU A C 1
ATOM 625 O O . LEU A 1 82 ? -11.600 17.897 20.131 1.00 88.69 82 LEU A O 1
ATOM 629 N N . GLN A 1 83 ? -10.249 17.017 21.702 1.00 88.31 83 GLN A N 1
ATOM 630 C CA . GLN A 1 83 ? -9.047 17.746 21.303 1.00 88.31 83 GLN A CA 1
ATOM 631 C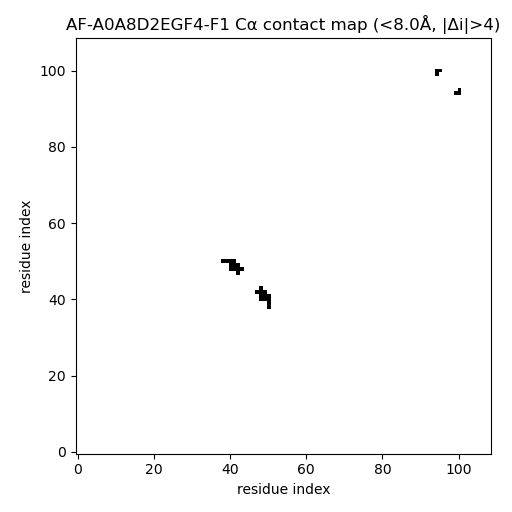 C . GLN A 1 83 ? -8.650 17.443 19.852 1.00 88.31 83 GLN A C 1
ATOM 633 O O . GLN A 1 83 ? -8.471 18.362 19.057 1.00 88.31 83 GLN A O 1
ATOM 638 N N . LEU A 1 84 ? -8.636 16.165 19.460 1.00 89.81 84 LEU A N 1
ATOM 639 C CA . LEU A 1 84 ? -8.342 15.766 18.082 1.00 89.81 84 LEU A CA 1
ATOM 640 C C . LEU A 1 84 ? -9.386 16.324 17.103 1.00 89.81 84 LEU A C 1
ATOM 642 O O . LEU A 1 84 ? -9.031 16.823 16.037 1.00 89.81 84 LEU A O 1
ATOM 646 N N . SER A 1 85 ? -10.673 16.290 17.467 1.00 91.62 85 SER A N 1
ATOM 647 C CA . SER A 1 85 ? -11.734 16.856 16.623 1.00 91.62 85 SER A CA 1
ATOM 648 C C . SER A 1 85 ? -11.566 18.363 16.409 1.00 91.62 85 SER A C 1
ATOM 650 O O . SER A 1 85 ? -11.712 18.848 15.287 1.00 91.62 85 SER A O 1
ATOM 652 N N . HIS A 1 86 ? -11.192 19.090 17.463 1.00 93.56 86 HIS A N 1
ATOM 653 C CA . HIS A 1 86 ? -10.937 20.522 17.412 1.00 93.56 86 HIS A CA 1
ATOM 654 C C . HIS A 1 86 ? -9.727 20.843 16.524 1.00 93.56 86 HIS A C 1
ATOM 656 O O . HIS A 1 86 ? -9.797 21.726 15.665 1.00 93.56 86 HIS A O 1
ATOM 662 N N . ASP A 1 87 ? -8.640 20.088 16.673 1.00 93.88 87 ASP A N 1
ATOM 663 C CA . ASP A 1 87 ? -7.420 20.301 15.898 1.00 93.88 87 ASP A CA 1
ATOM 664 C C . ASP A 1 87 ? -7.638 20.020 14.405 1.00 93.88 87 ASP A C 1
ATOM 666 O O . ASP A 1 87 ? -7.199 20.803 13.560 1.00 93.88 87 ASP A O 1
ATOM 670 N N . LEU A 1 88 ? -8.401 18.977 14.057 1.00 94.00 88 LEU A N 1
ATOM 671 C CA . LEU A 1 88 ? -8.773 18.695 12.667 1.00 94.00 88 LEU A CA 1
ATOM 672 C C . LEU A 1 88 ? -9.616 19.813 12.045 1.00 94.00 88 LEU A C 1
ATOM 674 O O . LEU A 1 88 ? -9.366 20.201 10.901 1.00 94.00 88 LEU A O 1
ATOM 678 N N . LEU A 1 89 ? -10.588 20.355 12.784 1.00 94.56 89 LEU A N 1
ATOM 679 C CA . LEU A 1 89 ? -11.392 21.488 12.317 1.00 94.56 89 LEU A CA 1
ATOM 680 C C . LEU A 1 89 ? -10.517 22.718 12.065 1.00 94.56 89 LEU A C 1
ATOM 682 O O . LEU A 1 89 ? -10.651 23.370 11.027 1.00 94.56 89 LEU A O 1
ATOM 686 N N . ARG A 1 90 ? -9.575 23.005 12.969 1.00 93.19 90 ARG A N 1
ATOM 687 C CA . ARG A 1 90 ? -8.629 24.115 12.812 1.00 93.19 90 ARG A CA 1
ATOM 688 C C . ARG A 1 90 ? -7.736 23.927 11.586 1.00 93.19 90 ARG A C 1
ATOM 690 O O . ARG A 1 90 ? -7.571 24.867 10.812 1.00 93.19 90 ARG A O 1
ATOM 697 N N . ILE A 1 91 ? -7.210 22.721 11.372 1.00 93.75 91 ILE A N 1
ATOM 698 C CA . ILE A 1 91 ? -6.403 22.387 10.189 1.00 93.75 91 ILE A CA 1
ATOM 699 C C . ILE A 1 91 ? -7.229 22.555 8.912 1.00 93.75 91 ILE A C 1
ATOM 701 O O . ILE A 1 91 ? -6.744 23.146 7.950 1.00 93.75 91 ILE A O 1
ATOM 705 N N . LEU A 1 92 ? -8.482 22.095 8.897 1.00 92.19 92 LEU A N 1
ATOM 706 C CA . LEU A 1 92 ? -9.358 22.228 7.735 1.00 92.19 92 LEU A CA 1
ATOM 707 C C . LEU A 1 92 ? -9.649 23.700 7.406 1.00 92.19 92 LEU A C 1
ATOM 709 O O . LEU A 1 92 ? -9.603 24.089 6.238 1.00 92.19 92 LEU A O 1
ATOM 713 N N . LEU A 1 93 ? -9.901 24.525 8.425 1.00 93.06 93 LEU A N 1
ATOM 714 C CA . LEU A 1 93 ? -10.117 25.965 8.265 1.00 93.06 93 LEU A CA 1
ATOM 715 C C . LEU A 1 93 ? -8.863 26.680 7.753 1.00 93.06 93 LEU A C 1
ATOM 717 O O . LEU A 1 93 ? -8.958 27.468 6.813 1.00 93.06 93 LEU A O 1
ATOM 721 N N . LEU A 1 94 ? -7.689 26.368 8.309 1.00 93.19 94 LEU A N 1
ATOM 722 C CA . LEU A 1 94 ? -6.412 26.918 7.847 1.00 93.19 94 LEU A CA 1
ATOM 723 C C . LEU A 1 94 ? -6.107 26.492 6.409 1.00 93.19 94 LEU A C 1
ATOM 725 O O . LEU A 1 94 ? -5.732 27.322 5.587 1.00 93.19 94 LEU A O 1
ATOM 729 N N . LYS A 1 95 ? -6.342 25.220 6.073 1.00 89.06 95 LYS A N 1
ATOM 730 C CA . LYS A 1 95 ? -6.172 24.687 4.717 1.00 89.06 95 LYS A CA 1
ATOM 731 C C . LYS A 1 95 ? -7.096 25.387 3.716 1.00 89.06 95 LYS A C 1
ATOM 733 O O . LYS A 1 95 ? -6.661 25.709 2.611 1.00 89.06 95 LYS A O 1
ATOM 738 N N . LYS A 1 96 ? -8.347 25.660 4.111 1.00 88.06 96 LYS A N 1
ATOM 739 C CA . LYS A 1 96 ? -9.317 26.420 3.307 1.00 88.06 96 LYS A CA 1
ATOM 740 C C . LYS A 1 96 ? -8.873 27.870 3.108 1.00 88.06 96 LYS A C 1
ATOM 742 O O . LYS A 1 96 ? -8.924 28.357 1.984 1.00 88.06 96 LYS A O 1
ATOM 747 N N . ALA A 1 97 ? -8.420 28.540 4.168 1.00 86.81 97 ALA A N 1
ATOM 748 C CA . ALA A 1 97 ? -7.925 29.916 4.098 1.00 86.81 97 ALA A CA 1
ATOM 749 C C . ALA A 1 97 ? -6.652 30.038 3.243 1.00 86.81 97 ALA A C 1
ATOM 751 O O . ALA A 1 97 ? -6.483 31.019 2.528 1.00 86.81 97 ALA A O 1
ATOM 752 N N . LEU A 1 98 ? -5.793 29.015 3.264 1.00 86.94 98 LEU A N 1
ATOM 753 C CA . LEU A 1 98 ? -4.578 28.938 2.452 1.00 86.94 98 LEU A CA 1
ATOM 754 C C . LEU A 1 98 ? -4.855 28.576 0.977 1.00 86.94 98 LEU A C 1
ATOM 756 O O . LEU A 1 98 ? -3.926 28.491 0.182 1.00 86.94 98 LEU A O 1
ATOM 760 N N . GLY A 1 99 ? -6.114 28.330 0.590 1.00 79.12 99 GLY A N 1
ATOM 761 C CA . GLY A 1 99 ? -6.479 27.985 -0.790 1.00 79.12 99 GLY A CA 1
ATOM 762 C C . GLY A 1 99 ? -5.982 26.608 -1.249 1.00 79.12 99 GLY A C 1
ATOM 763 O O . GLY A 1 99 ? -6.004 26.301 -2.439 1.00 79.12 99 GLY A O 1
ATOM 764 N N . MET A 1 100 ? -5.545 25.750 -0.323 1.00 72.44 100 MET A N 1
ATOM 765 C CA . MET A 1 100 ? -5.087 24.402 -0.641 1.00 72.44 100 MET A CA 1
ATOM 766 C C . MET A 1 100 ? -6.294 23.505 -0.937 1.00 72.44 100 MET A C 1
ATOM 768 O O . MET A 1 100 ? -6.953 23.006 -0.018 1.00 72.44 100 MET A O 1
ATOM 772 N N . SER A 1 101 ? -6.580 23.265 -2.219 1.00 65.19 101 SER A N 1
ATOM 773 C CA . SER A 1 101 ? -7.620 22.320 -2.650 1.00 65.19 101 SER A CA 1
ATOM 774 C C . SER A 1 101 ? -7.364 20.922 -2.066 1.00 65.19 101 SER A C 1
ATOM 776 O O . SER A 1 101 ? -6.219 20.500 -1.881 1.00 65.19 101 SER A O 1
ATOM 778 N N . LEU A 1 102 ? -8.417 20.211 -1.655 1.00 61.03 102 LEU A N 1
ATOM 779 C CA . LEU A 1 102 ? -8.320 18.784 -1.342 1.00 61.03 102 LEU A CA 1
ATOM 780 C C . LEU A 1 102 ? -8.232 18.094 -2.703 1.00 61.03 102 LEU A C 1
ATOM 782 O O . LEU A 1 102 ? -9.257 17.908 -3.352 1.00 61.03 102 LEU A O 1
ATOM 786 N N . SER A 1 103 ? -7.017 17.844 -3.192 1.00 56.94 103 SER A N 1
ATOM 787 C CA . SER A 1 103 ? -6.806 17.150 -4.458 1.00 56.94 103 SER A CA 1
ATOM 788 C C . SER A 1 103 ? -7.593 15.846 -4.407 1.00 56.94 103 SER A C 1
ATOM 790 O O . SER A 1 103 ? -7.282 14.948 -3.626 1.00 56.94 103 SER A O 1
ATOM 792 N N . HIS A 1 104 ? -8.663 15.793 -5.197 1.00 54.66 104 HIS A N 1
ATOM 793 C CA . HIS A 1 104 ? -9.396 14.573 -5.477 1.00 54.66 104 HIS A CA 1
ATOM 794 C C . HIS A 1 104 ? -8.361 13.542 -5.946 1.00 54.66 104 HIS A C 1
ATOM 796 O O . HIS A 1 104 ? -7.597 13.868 -6.862 1.00 54.66 104 HIS A O 1
ATOM 802 N N . PRO A 1 105 ? -8.279 12.337 -5.354 1.00 58.50 105 PRO A N 1
ATOM 803 C CA . PRO A 1 105 ? -7.581 11.259 -6.032 1.00 58.50 105 PRO A CA 1
ATOM 804 C C . PRO A 1 105 ? -8.277 11.095 -7.384 1.00 58.50 105 PRO A C 1
ATOM 806 O O . PRO A 1 105 ? -9.495 10.914 -7.450 1.00 58.50 105 PRO A O 1
ATOM 809 N N . ALA A 1 106 ? -7.516 11.310 -8.457 1.00 51.22 106 ALA A N 1
ATOM 810 C CA . ALA A 1 106 ? -8.020 11.214 -9.813 1.00 51.22 106 ALA A CA 1
ATOM 811 C C . ALA A 1 106 ? -8.676 9.836 -10.004 1.00 51.22 106 ALA A C 1
ATOM 813 O O . ALA A 1 106 ? -8.127 8.844 -9.518 1.00 51.22 106 ALA A O 1
ATOM 814 N N . PRO A 1 107 ? -9.834 9.751 -10.682 1.00 60.75 107 PRO A N 1
ATOM 815 C CA . PRO A 1 107 ? -10.407 8.463 -11.025 1.00 60.75 107 PRO A CA 1
ATOM 816 C C . PRO A 1 107 ? -9.403 7.739 -11.921 1.00 60.75 107 PRO A C 1
ATOM 818 O O . PRO A 1 107 ? -9.064 8.207 -13.008 1.00 60.75 107 PRO A O 1
ATOM 821 N N . HIS A 1 108 ? -8.880 6.628 -11.414 1.00 60.19 108 HIS A N 1
ATOM 822 C CA . HIS A 1 108 ? -8.113 5.686 -12.206 1.00 60.19 108 HIS A CA 1
ATOM 823 C C . HIS A 1 108 ? -9.084 5.096 -13.237 1.00 60.19 108 HIS A C 1
ATO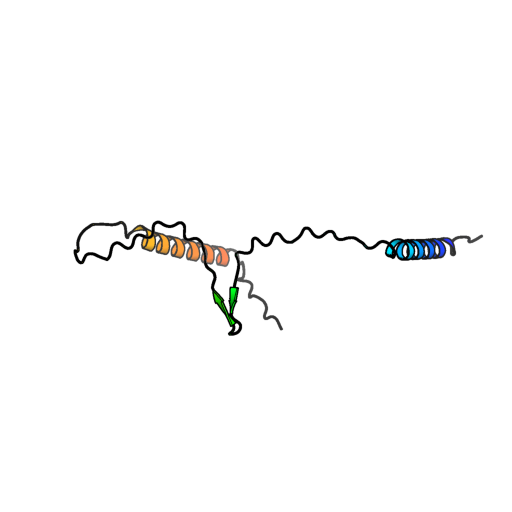M 825 O O . HIS A 1 108 ? -10.015 4.385 -12.858 1.00 60.19 108 HIS A O 1
ATOM 831 N N . ILE A 1 109 ? -8.919 5.500 -14.499 1.00 65.31 109 ILE A N 1
ATOM 832 C CA . ILE A 1 109 ? -9.534 4.849 -15.663 1.00 65.31 109 ILE A CA 1
ATOM 833 C C . ILE A 1 109 ? -8.771 3.555 -15.929 1.00 65.31 109 ILE A C 1
ATOM 835 O O . ILE A 1 109 ? -7.520 3.609 -15.864 1.00 65.31 109 ILE A O 1
#

Foldseek 3Di:
DDDDDVPVVVVVVVVVVVVVVVVPDPPPPVPPDPPPPVQPWDADPVRDTDGDDDDPDDPDPPPPDPDDDDDDCPPPPVVVVVVVVVVVVVVVVVCVVVVPDPPDPPPDD

Radius of gyration: 33.46 Å; Cα contacts (8 Å, |Δi|>4): 15; chains: 1; bounding box: 61×54×90 Å

Solvent-accessible surface area (backbone atoms only — not comparable to full-atom values): 7507 Å² total; per-residue (Å²): 137,90,89,80,75,61,63,68,55,51,51,51,52,50,51,52,50,51,53,63,63,53,70,73,55,82,80,76,76,78,67,74,74,78,78,78,74,69,73,80,70,50,73,43,99,84,75,52,76,53,74,88,74,88,75,88,65,84,85,79,75,73,73,84,70,94,72,86,90,78,94,70,86,73,58,58,65,58,52,51,50,50,51,52,53,51,52,52,53,50,50,51,53,52,36,57,75,68,66,57,72,82,77,69,82,72,83,84,126

InterPro domains:
  IPR000874 Bombesin/neuromedin-B/ranatensin peptide family [PF02044] (47-60)
  IPR000874 Bombesin/neuromedin-B/ranatensin peptide family [PS00257] (50-56)
  IPR000874 Bombesin/neuromedin-B/ranatensin peptide family [PTHR16866] (3-107)

pLDDT: mean 70.62, std 13.87, range [36.88, 94.56]

Organism: Theropithecus gelada (NCBI:txid9565)

Nearest PDB structures (foldseek):
  7m2w-assembly1_H  TM=4.231E-01  e=9.456E+00  Saccharomyces cerevisiae S288C

Sequence (109 aa):
MARRVGGARLLSSLLLFALLAAEVAPLSWDLPEPRNQAGKIRVHPRGNLWATGHFMGKKSLEPPSPSPLGTAPHTSLRDQRLQLSHDLLRILLLKKALGMSLSHPAPHI

Mean predicted aligned error: 22.56 Å

Secondary structure (DSSP, 8-state):
----SSHHHHHHHHHHHHHHHHTTS------------S---EEPTTS-EE------S--------S-------THHHHHHHHHHHHHHHHHHHHHHHTT----PPP---